Protein AF-A0A382SYB3-F1 (afdb_monomer_lite)

Foldseek 3Di:
DDDDDDDDDDCVACVPPVRVVVVVVVVVVQVVDPPDDDDDPVVVVVVCCVPPVPD

Organism: NCBI:txid408172

Radius of gyration: 14.93 Å; chains: 1; bounding box: 32×22×39 Å

InterPro domains:
  IPR011330 Glycoside hydrolase/deacetylase, beta/alpha-barrel [SSF88713] (2-52)

Structure (mmCIF, N/CA/C/O backbone):
data_AF-A0A382SYB3-F1
#
_entry.id   AF-A0A382SYB3-F1
#
loop_
_atom_site.group_PDB
_atom_site.id
_atom_site.type_symbol
_atom_site.label_atom_id
_atom_site.label_alt_id
_atom_site.label_comp_id
_atom_site.label_asym_id
_atom_site.label_entity_id
_atom_site.label_seq_id
_atom_site.pdbx_PDB_ins_code
_atom_site.Cartn_x
_atom_site.Cartn_y
_atom_site.Cartn_z
_atom_site.occupancy
_atom_site.B_iso_or_equiv
_atom_site.auth_seq_id
_atom_site.auth_comp_id
_atom_site.auth_asym_id
_atom_site.auth_atom_id
_atom_site.pdbx_PDB_model_num
ATOM 1 N N . HIS A 1 1 ? -16.414 5.439 -14.118 1.00 77.19 1 HIS A N 1
ATOM 2 C CA . HIS A 1 1 ? -15.626 4.270 -14.572 1.00 77.19 1 HIS A CA 1
ATOM 3 C C . HIS A 1 1 ? -14.573 3.920 -13.532 1.00 77.19 1 HIS A C 1
ATOM 5 O O . HIS A 1 1 ? -13.751 4.790 -13.253 1.00 77.19 1 HIS A O 1
ATOM 11 N N . PRO A 1 2 ? -14.576 2.697 -12.972 1.00 91.69 2 PRO A N 1
ATOM 12 C CA . PRO A 1 2 ? -13.506 2.233 -12.091 1.00 91.69 2 PRO A CA 1
ATOM 13 C C . PRO A 1 2 ? -12.147 2.282 -12.801 1.00 91.69 2 PRO A C 1
ATOM 15 O O . PRO A 1 2 ? -12.059 2.037 -14.008 1.00 91.69 2 PRO A O 1
ATOM 18 N N . LYS A 1 3 ? -11.094 2.632 -12.062 1.00 95.50 3 LYS A N 1
ATOM 19 C CA . LYS A 1 3 ? -9.705 2.710 -12.539 1.00 95.50 3 LYS A CA 1
ATOM 20 C C . LYS A 1 3 ? -8.773 2.113 -11.486 1.00 95.50 3 LYS A C 1
ATOM 22 O O . LYS A 1 3 ? -9.183 1.874 -10.355 1.00 95.50 3 LYS A O 1
ATOM 27 N N . MET A 1 4 ? -7.520 1.876 -11.866 1.00 97.38 4 MET A N 1
ATOM 28 C CA . MET A 1 4 ? -6.503 1.299 -10.985 1.00 97.38 4 MET A CA 1
ATOM 29 C C . MET A 1 4 ? -5.455 2.331 -10.555 1.00 97.38 4 MET A C 1
ATOM 31 O O . MET A 1 4 ? -5.126 3.243 -11.310 1.00 97.38 4 MET A O 1
ATOM 35 N N 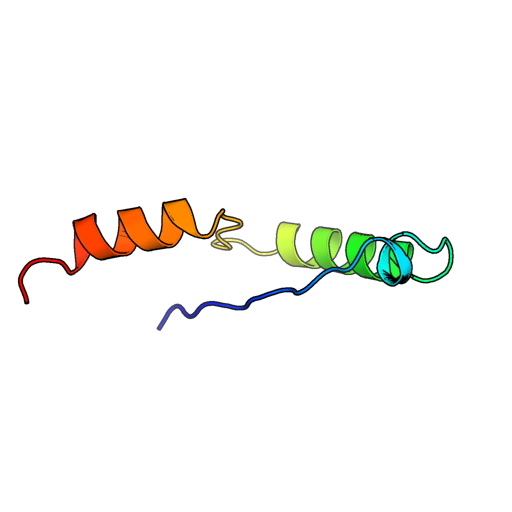. MET A 1 5 ? -4.877 2.128 -9.369 1.00 97.69 5 MET A N 1
ATOM 36 C CA . MET A 1 5 ? -3.724 2.869 -8.852 1.00 97.69 5 MET A CA 1
ATOM 37 C C . MET A 1 5 ? -2.648 1.873 -8.408 1.00 97.69 5 MET A C 1
ATOM 39 O O . MET A 1 5 ? -2.945 0.897 -7.725 1.00 97.69 5 MET A O 1
ATOM 43 N N . SER A 1 6 ? -1.390 2.109 -8.788 1.00 97.81 6 SER A N 1
ATOM 44 C CA . SER A 1 6 ? -0.245 1.316 -8.317 1.00 97.81 6 SER A CA 1
ATOM 45 C C . SER A 1 6 ? 0.523 2.067 -7.232 1.00 97.81 6 SER A C 1
ATOM 47 O O . SER A 1 6 ? 0.788 3.256 -7.380 1.00 97.81 6 SER A O 1
ATOM 49 N N . VAL A 1 7 ? 0.939 1.362 -6.177 1.00 96.88 7 VAL A N 1
ATOM 50 C CA . VAL A 1 7 ? 1.764 1.917 -5.092 1.00 96.88 7 VAL A CA 1
ATOM 51 C C . VAL A 1 7 ? 3.098 1.175 -5.048 1.00 96.88 7 VAL A C 1
ATOM 53 O O . VAL A 1 7 ? 3.159 0.003 -4.684 1.00 96.88 7 VAL A O 1
ATOM 56 N N . GLY A 1 8 ? 4.173 1.849 -5.463 1.00 97.00 8 GLY A N 1
ATOM 57 C CA . GLY A 1 8 ? 5.525 1.290 -5.476 1.00 97.00 8 GLY A CA 1
ATOM 58 C C . GLY A 1 8 ? 6.220 1.446 -4.125 1.00 97.00 8 GLY A C 1
ATOM 59 O O . GLY A 1 8 ? 6.376 2.561 -3.630 1.00 97.00 8 GLY A O 1
ATOM 60 N N . LEU A 1 9 ? 6.683 0.338 -3.545 1.00 97.88 9 LEU A N 1
ATOM 61 C CA . LEU A 1 9 ? 7.374 0.313 -2.256 1.00 97.88 9 LEU A CA 1
ATOM 62 C C . LEU A 1 9 ? 8.786 -0.259 -2.413 1.00 97.88 9 LEU A C 1
ATOM 64 O O . LEU A 1 9 ? 9.006 -1.206 -3.158 1.00 97.88 9 LEU A O 1
ATOM 68 N N . HIS A 1 10 ? 9.740 0.303 -1.673 1.00 98.19 10 HIS A N 1
ATOM 69 C CA . HIS A 1 10 ? 11.109 -0.208 -1.586 1.00 98.19 10 HIS A CA 1
ATOM 70 C C . HIS A 1 10 ? 11.491 -0.381 -0.119 1.00 98.19 10 HIS A C 1
ATOM 72 O O . HIS A 1 10 ? 11.398 0.587 0.641 1.00 98.19 10 HIS A O 1
ATOM 78 N N . CYS A 1 11 ? 11.990 -1.559 0.271 1.00 97.94 11 CYS A N 1
ATOM 79 C CA . CYS A 1 11 ? 12.301 -1.889 1.669 1.00 97.94 11 CYS A CA 1
ATOM 80 C C . CYS A 1 11 ? 13.223 -0.850 2.330 1.00 97.94 11 CYS A C 1
ATOM 82 O O . CYS A 1 11 ? 12.913 -0.342 3.404 1.00 97.94 11 CYS A O 1
ATOM 84 N N . ARG A 1 12 ? 14.292 -0.433 1.630 1.00 97.62 12 ARG A N 1
ATOM 85 C CA . ARG A 1 12 ? 15.271 0.558 2.125 1.00 97.62 12 ARG A CA 1
ATOM 86 C C . ARG A 1 12 ? 14.705 1.968 2.357 1.00 97.62 12 ARG A C 1
ATOM 88 O O . ARG A 1 12 ? 15.366 2.801 2.982 1.00 97.62 12 ARG A O 1
ATOM 95 N N . LEU A 1 13 ? 13.527 2.260 1.798 1.00 97.19 13 LEU A N 1
ATOM 96 C CA . LEU A 1 13 ? 12.865 3.560 1.893 1.00 97.19 13 LEU A CA 1
ATOM 97 C C . LEU A 1 13 ? 11.670 3.489 2.839 1.00 97.19 13 LEU A C 1
ATOM 99 O O . LEU A 1 13 ? 11.679 4.170 3.859 1.00 97.19 13 LEU A O 1
ATOM 103 N N . ILE A 1 14 ? 10.656 2.681 2.519 1.00 97.81 14 ILE A N 1
ATOM 104 C CA . ILE A 1 14 ? 9.406 2.675 3.289 1.00 97.81 14 ILE A CA 1
ATOM 105 C C . ILE A 1 14 ? 9.573 2.034 4.669 1.00 97.81 14 ILE A C 1
ATOM 107 O O . ILE A 1 14 ? 8.878 2.425 5.597 1.00 97.81 14 ILE A O 1
ATOM 111 N N . GLY A 1 15 ? 10.538 1.122 4.834 1.00 96.50 15 GLY A N 1
ATOM 112 C CA . GLY A 1 15 ? 10.825 0.484 6.121 1.00 96.50 15 GLY A CA 1
ATOM 113 C C . GLY A 1 15 ? 11.470 1.411 7.156 1.00 96.50 15 GLY A C 1
ATOM 114 O O . GLY A 1 15 ? 11.617 1.024 8.309 1.00 96.50 15 GLY A O 1
ATOM 115 N N . ARG A 1 16 ? 11.860 2.639 6.779 1.00 97.38 16 ARG A N 1
ATOM 116 C CA . ARG A 1 16 ? 12.421 3.606 7.732 1.00 97.38 16 ARG A CA 1
ATOM 117 C C . ARG A 1 16 ? 11.328 4.058 8.716 1.00 97.38 16 ARG A C 1
ATOM 119 O O . ARG A 1 16 ? 10.248 4.424 8.244 1.00 97.38 16 ARG A O 1
ATOM 126 N N . PRO A 1 17 ? 11.601 4.152 10.033 1.00 96.50 17 PRO A N 1
ATOM 127 C CA . PRO A 1 17 ? 10.594 4.527 11.035 1.00 96.50 17 PRO A CA 1
ATOM 128 C C . PRO A 1 17 ? 9.840 5.828 10.716 1.00 96.50 17 PRO A C 1
ATOM 130 O O . PRO A 1 17 ? 8.621 5.887 10.835 1.00 96.50 17 PRO A O 1
ATOM 133 N N . GLY A 1 18 ? 10.535 6.849 10.201 1.00 95.94 18 GLY A N 1
ATOM 134 C CA . GLY A 1 18 ? 9.902 8.114 9.805 1.00 95.94 18 GLY A CA 1
ATOM 135 C C . GLY A 1 18 ? 9.029 8.043 8.542 1.00 95.94 18 GLY A C 1
ATOM 136 O O . GLY A 1 18 ? 8.278 8.974 8.273 1.00 95.94 18 GLY A O 1
ATOM 137 N N . ARG A 1 19 ? 9.117 6.968 7.747 1.00 96.75 19 ARG A N 1
ATOM 138 C CA . ARG A 1 19 ? 8.389 6.812 6.473 1.00 96.75 19 ARG A CA 1
ATOM 139 C C . ARG A 1 19 ? 7.264 5.788 6.542 1.00 96.75 19 ARG A C 1
ATOM 141 O O . ARG A 1 19 ? 6.248 5.988 5.889 1.00 96.75 19 ARG A O 1
ATOM 148 N N . ILE A 1 20 ? 7.384 4.737 7.351 1.00 97.94 20 ILE A N 1
ATOM 149 C CA . ILE A 1 20 ? 6.349 3.693 7.435 1.00 97.94 20 ILE A CA 1
ATOM 150 C C . ILE A 1 20 ? 4.990 4.237 7.906 1.00 97.94 20 ILE A C 1
ATOM 152 O O . ILE A 1 20 ? 3.937 3.740 7.507 1.00 97.94 20 ILE A O 1
ATOM 156 N N . GLN A 1 21 ? 4.996 5.315 8.695 1.00 97.69 21 GLN A N 1
ATOM 157 C CA . GLN A 1 21 ? 3.779 5.949 9.193 1.00 97.69 21 GLN A CA 1
ATOM 158 C C . GLN A 1 21 ? 2.876 6.487 8.070 1.00 97.69 21 GLN A C 1
ATOM 160 O O . GLN A 1 21 ? 1.654 6.493 8.234 1.00 97.69 21 GLN A O 1
ATOM 165 N N . SER A 1 22 ? 3.437 6.926 6.934 1.00 96.81 22 SER A N 1
ATOM 166 C CA . S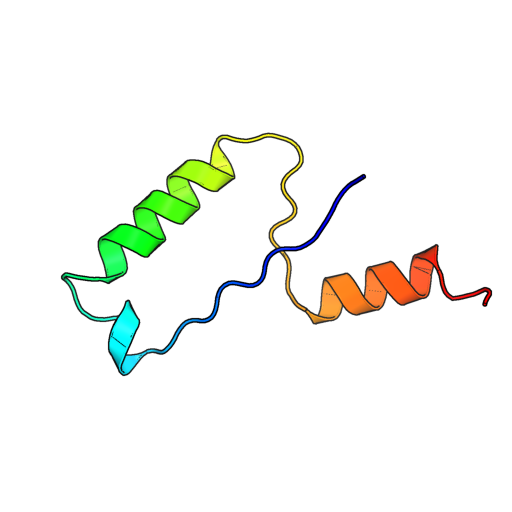ER A 1 22 ? 2.626 7.390 5.801 1.00 96.81 22 SER A CA 1
ATOM 167 C C . SER A 1 22 ? 1.915 6.232 5.105 1.00 96.81 22 SER A C 1
ATOM 169 O O . SER A 1 22 ? 0.740 6.366 4.773 1.00 96.81 22 SER A O 1
ATOM 171 N N . LEU A 1 23 ? 2.573 5.074 4.970 1.00 97.50 23 LEU A N 1
ATOM 172 C CA . LEU A 1 23 ? 1.945 3.860 4.446 1.00 97.50 23 LEU A CA 1
ATOM 173 C C . LEU A 1 23 ? 0.789 3.411 5.344 1.00 97.50 23 LEU A C 1
ATOM 175 O O . LEU A 1 23 ? -0.287 3.112 4.836 1.00 97.50 23 LEU A O 1
ATOM 179 N N . LYS A 1 24 ? 0.976 3.429 6.670 1.00 97.06 24 LYS A N 1
ATOM 180 C CA . LYS A 1 24 ? -0.100 3.104 7.618 1.00 97.06 24 LYS A CA 1
ATOM 181 C C . LYS A 1 24 ? -1.302 4.038 7.446 1.00 97.06 24 LYS A C 1
ATOM 183 O O . LYS A 1 24 ? -2.410 3.560 7.252 1.00 97.06 24 LYS A O 1
ATOM 188 N N . LYS A 1 25 ? -1.072 5.356 7.419 1.00 97.81 25 LYS A N 1
ATOM 189 C CA . LYS A 1 25 ? -2.138 6.352 7.203 1.00 97.81 25 LYS A CA 1
ATOM 190 C C . LYS A 1 25 ? -2.863 6.159 5.868 1.00 97.8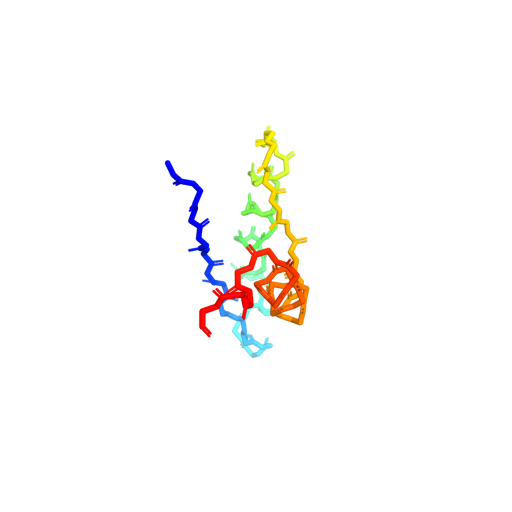1 25 LYS A C 1
ATOM 192 O O . LYS A 1 25 ? -4.071 6.351 5.805 1.00 97.81 25 LYS A O 1
ATOM 197 N N . PHE A 1 26 ? -2.139 5.787 4.812 1.00 97.75 26 PHE A N 1
ATOM 198 C CA . PHE A 1 26 ? -2.735 5.483 3.513 1.00 97.75 26 PHE A CA 1
ATOM 199 C C . PHE A 1 26 ? -3.640 4.249 3.576 1.00 97.75 26 PHE A C 1
ATOM 201 O O . PHE A 1 26 ? -4.762 4.299 3.081 1.00 97.75 26 PHE A O 1
ATOM 208 N N . LEU A 1 27 ? -3.194 3.170 4.226 1.00 96.88 27 LEU A N 1
ATOM 209 C CA . LEU A 1 27 ? -4.024 1.979 4.424 1.00 96.88 27 LEU A CA 1
ATOM 210 C C . LEU A 1 27 ? -5.266 2.301 5.267 1.00 96.88 27 LEU A C 1
ATOM 212 O O . LEU A 1 27 ? -6.371 1.953 4.862 1.00 96.88 27 LEU A O 1
ATOM 216 N N . ASP A 1 28 ? -5.104 3.042 6.366 1.00 97.88 28 ASP A N 1
ATOM 217 C CA . ASP A 1 28 ? -6.217 3.491 7.215 1.00 97.88 28 ASP A CA 1
ATOM 218 C C . ASP A 1 28 ? -7.223 4.362 6.443 1.00 97.88 28 ASP A C 1
ATOM 220 O O . ASP A 1 28 ? -8.415 4.341 6.738 1.00 97.88 28 ASP A O 1
ATOM 224 N N . TYR A 1 29 ? -6.756 5.157 5.475 1.00 98.06 29 TYR A N 1
ATOM 225 C CA . TYR A 1 29 ? -7.610 5.962 4.603 1.00 98.06 29 TYR A CA 1
ATOM 226 C C . TYR A 1 29 ? -8.381 5.080 3.619 1.00 98.06 29 TYR A C 1
ATOM 228 O O . TYR A 1 29 ? -9.606 5.135 3.584 1.00 98.06 29 TYR A O 1
ATOM 236 N N . VAL A 1 30 ? -7.684 4.224 2.866 1.00 97.50 30 VAL A N 1
ATOM 237 C CA . VAL A 1 30 ? -8.302 3.375 1.838 1.00 97.50 30 VAL A CA 1
ATOM 238 C C . VAL A 1 30 ? -9.334 2.419 2.437 1.00 97.50 30 VAL A C 1
ATOM 240 O O . VAL A 1 30 ? -10.405 2.251 1.862 1.00 97.50 30 VAL A O 1
ATOM 243 N N . LEU A 1 31 ? -9.055 1.848 3.613 1.00 96.44 31 LEU A N 1
ATOM 244 C CA . LEU A 1 31 ? -9.963 0.920 4.295 1.00 96.44 31 LEU A CA 1
ATOM 245 C C . LEU A 1 31 ? -11.268 1.569 4.790 1.00 96.44 31 LEU A C 1
ATOM 247 O O . LEU A 1 31 ? -12.203 0.850 5.130 1.00 96.44 31 LEU A O 1
ATOM 251 N N . LYS A 1 32 ? -11.361 2.906 4.832 1.00 97.69 32 LYS A N 1
ATOM 252 C CA . LYS A 1 32 ? -12.602 3.625 5.181 1.00 97.69 32 LYS A CA 1
ATOM 253 C C . LYS A 1 32 ? -13.549 3.801 3.997 1.00 97.69 32 LYS A C 1
ATOM 255 O O . LYS A 1 32 ? -14.709 4.149 4.205 1.00 97.69 32 LYS A O 1
ATOM 260 N N . HIS A 1 33 ? -13.069 3.605 2.774 1.00 96.56 33 HIS A N 1
ATOM 261 C CA . HIS A 1 33 ? -13.879 3.747 1.573 1.00 96.56 33 HIS A CA 1
ATOM 262 C C . HIS A 1 33 ? -14.485 2.401 1.176 1.00 96.56 33 HIS A C 1
ATOM 264 O O . HIS A 1 33 ? -13.814 1.370 1.190 1.00 96.56 33 HIS A O 1
ATOM 270 N N . GLN A 1 34 ? -15.765 2.418 0.808 1.00 95.38 34 GLN A N 1
ATOM 271 C CA . GLN A 1 34 ? -16.423 1.251 0.231 1.00 95.38 34 GLN A CA 1
ATOM 272 C C . GLN A 1 34 ? -15.959 1.035 -1.216 1.00 95.38 34 GLN A C 1
ATOM 274 O O . GLN A 1 34 ? -15.448 1.951 -1.859 1.00 95.38 34 GLN A O 1
ATOM 279 N N . GLU A 1 35 ? -16.121 -0.196 -1.707 1.00 95.50 35 GLU A N 1
ATOM 280 C CA . GLU A 1 35 ? -15.853 -0.576 -3.104 1.00 95.50 35 GLU A CA 1
ATOM 281 C C . GLU A 1 35 ? -14.391 -0.409 -3.568 1.0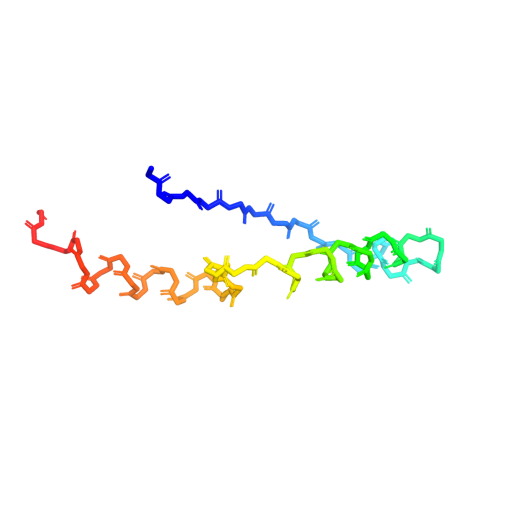0 95.50 35 GLU A C 1
ATOM 283 O O . GLU A 1 35 ? -14.110 -0.340 -4.766 1.00 95.50 35 GLU A O 1
ATOM 288 N N . VAL A 1 36 ? -13.426 -0.407 -2.639 1.00 97.00 36 VAL A N 1
ATOM 289 C CA . VAL A 1 36 ? -12.000 -0.447 -2.991 1.00 97.00 36 VAL A CA 1
ATOM 290 C C . VAL A 1 36 ? -11.484 -1.881 -3.054 1.00 97.00 36 VAL A C 1
ATOM 292 O O . VAL A 1 36 ? -11.522 -2.626 -2.076 1.00 97.00 36 VAL A O 1
ATOM 295 N N . TRP A 1 37 ? -10.914 -2.251 -4.201 1.00 97.12 37 TRP A N 1
ATOM 296 C CA . TRP A 1 37 ? -10.298 -3.558 -4.401 1.00 97.12 37 TRP A CA 1
ATOM 297 C C . TRP A 1 37 ? -8.778 -3.517 -4.189 1.00 97.12 37 TRP A C 1
ATOM 299 O O . TRP A 1 37 ? -8.015 -3.140 -5.080 1.00 97.12 37 TRP A O 1
ATOM 309 N N . ILE A 1 38 ? -8.322 -3.940 -3.005 1.00 96.81 38 ILE A N 1
ATOM 310 C CA . ILE A 1 38 ? -6.895 -4.169 -2.726 1.00 96.81 38 ILE A CA 1
ATOM 311 C C . ILE A 1 38 ? -6.531 -5.572 -3.218 1.00 96.81 38 ILE A C 1
ATOM 313 O O . ILE A 1 38 ? -7.008 -6.568 -2.678 1.00 96.81 38 ILE A O 1
ATOM 317 N N . CYS A 1 39 ? -5.690 -5.662 -4.246 1.00 96.81 39 CYS A N 1
ATOM 318 C CA . CYS A 1 39 ? -5.423 -6.923 -4.933 1.00 96.81 39 CYS A CA 1
ATOM 319 C C . CYS A 1 39 ? -3.970 -7.086 -5.374 1.00 96.81 39 CYS A C 1
ATOM 321 O O . CYS A 1 39 ? -3.196 -6.126 -5.457 1.00 96.81 39 CYS A O 1
ATOM 323 N N . LYS A 1 40 ? -3.590 -8.331 -5.680 1.00 98.06 40 LYS A N 1
ATOM 324 C CA . LYS A 1 40 ? -2.315 -8.624 -6.335 1.00 98.06 40 LYS A CA 1
ATOM 325 C C . LYS A 1 40 ? -2.459 -8.380 -7.835 1.00 98.06 40 LYS A C 1
ATOM 327 O O . LYS A 1 40 ? -3.533 -8.537 -8.410 1.00 98.06 40 LYS A O 1
ATOM 332 N N . ARG A 1 41 ? -1.341 -8.104 -8.513 1.00 98.00 41 ARG A N 1
ATOM 333 C CA . ARG A 1 41 ? -1.334 -7.918 -9.979 1.00 98.00 41 ARG A CA 1
ATOM 334 C C . ARG A 1 41 ? -1.880 -9.140 -10.735 1.00 98.00 41 ARG A C 1
ATOM 336 O O . ARG A 1 41 ? -2.520 -8.973 -11.765 1.00 98.00 41 ARG A O 1
ATOM 343 N N . ILE A 1 42 ? -1.670 -10.349 -10.206 1.00 98.12 42 ILE A N 1
ATOM 344 C CA . ILE A 1 42 ? -2.200 -11.590 -10.794 1.00 98.12 42 ILE A CA 1
ATOM 345 C C . ILE A 1 42 ? -3.732 -11.662 -10.743 1.00 98.12 42 ILE A C 1
ATOM 347 O O . ILE A 1 42 ? -4.344 -12.222 -11.647 1.00 98.12 42 ILE A O 1
ATOM 351 N N . ASP A 1 43 ? -4.362 -11.068 -9.729 1.00 98.12 43 ASP A N 1
ATOM 352 C CA . ASP A 1 43 ? -5.820 -11.066 -9.606 1.00 98.12 43 ASP A CA 1
ATOM 353 C C . ASP A 1 43 ? -6.438 -10.111 -10.632 1.00 98.12 43 ASP A C 1
ATOM 355 O O . ASP A 1 43 ? -7.440 -10.450 -11.257 1.00 98.12 43 ASP A O 1
ATOM 359 N N . ILE A 1 44 ? -5.785 -8.969 -10.888 1.00 97.00 44 ILE A N 1
ATOM 360 C CA . ILE A 1 44 ? -6.143 -8.052 -11.983 1.00 97.00 44 ILE A CA 1
ATOM 361 C C . ILE A 1 44 ? -6.038 -8.771 -13.330 1.00 97.00 44 ILE A C 1
ATOM 363 O O . ILE A 1 44 ? -6.970 -8.707 -14.124 1.00 97.00 44 ILE A O 1
ATOM 367 N N . ALA A 1 45 ? -4.940 -9.495 -13.577 1.00 96.44 45 ALA A N 1
ATOM 368 C CA . ALA A 1 45 ? -4.762 -10.249 -14.818 1.00 96.44 45 ALA A CA 1
ATOM 369 C C . ALA A 1 45 ? -5.870 -11.298 -15.014 1.00 96.44 45 ALA A C 1
ATOM 371 O O . ALA A 1 45 ? -6.489 -11.351 -16.075 1.00 96.44 45 ALA A O 1
ATOM 372 N N . LYS A 1 46 ? -6.182 -12.081 -13.972 1.00 96.88 46 LYS A N 1
ATOM 373 C CA . LYS A 1 46 ? -7.288 -13.053 -13.991 1.00 96.88 46 LYS A CA 1
ATOM 374 C C . LYS A 1 46 ? -8.643 -12.386 -14.217 1.00 96.88 46 LYS A C 1
ATOM 376 O O . LYS A 1 46 ? -9.446 -12.906 -14.982 1.00 96.88 46 LYS A O 1
ATOM 381 N N . HIS A 1 47 ? -8.899 -11.248 -13.571 1.00 95.94 47 HIS A N 1
ATOM 382 C CA . HIS A 1 47 ? -10.116 -10.470 -13.789 1.00 95.94 47 HIS A CA 1
ATOM 383 C C . HIS A 1 47 ? -10.216 -10.004 -15.245 1.00 95.94 47 HIS A C 1
ATOM 385 O O . HIS A 1 47 ? -11.288 -10.096 -15.835 1.00 95.94 47 HIS A O 1
ATOM 391 N N . TRP A 1 48 ? -9.111 -9.556 -15.840 1.00 95.62 48 TRP A N 1
ATOM 392 C CA . TRP A 1 48 ? -9.114 -9.089 -17.220 1.00 95.62 48 TRP A CA 1
ATOM 393 C C . TRP A 1 48 ? -9.398 -10.220 -18.206 1.00 95.62 48 TRP A C 1
ATOM 395 O O . TRP A 1 48 ? -10.319 -10.114 -19.007 1.00 95.62 48 TRP A O 1
ATOM 405 N N . ILE A 1 49 ? -8.687 -11.345 -18.070 1.00 95.69 49 ILE A N 1
ATOM 406 C CA . ILE A 1 49 ? -8.915 -12.546 -18.885 1.00 95.69 49 ILE A CA 1
ATOM 407 C C . ILE A 1 49 ? -10.353 -13.043 -18.715 1.00 95.69 49 ILE A C 1
ATOM 409 O O . ILE A 1 49 ? -10.999 -13.397 -19.686 1.00 95.69 49 ILE A O 1
ATOM 413 N N . LYS A 1 50 ? -10.903 -13.054 -17.500 1.00 95.69 50 LYS A N 1
ATOM 414 C CA . LYS A 1 50 ? -12.262 -13.564 -17.280 1.00 95.69 50 LYS A CA 1
ATOM 415 C C . LYS A 1 50 ? -13.357 -12.692 -17.909 1.00 95.69 50 LYS A C 1
ATO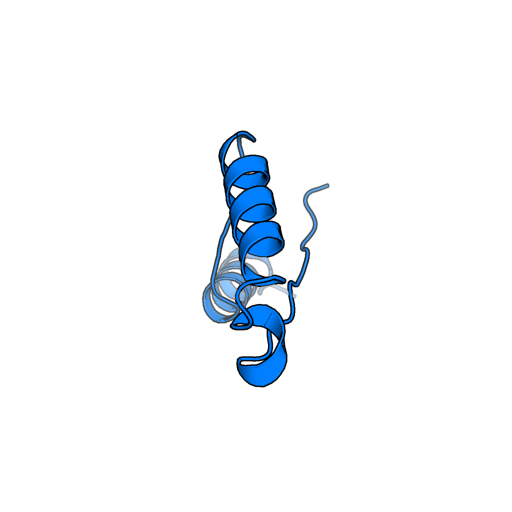M 417 O O . LYS A 1 50 ? -14.374 -13.237 -18.313 1.00 95.69 50 LYS A O 1
ATOM 422 N N . ASN A 1 51 ? -13.196 -11.369 -17.920 1.00 95.00 51 ASN A N 1
ATOM 423 C CA . ASN A 1 51 ? -14.286 -10.444 -18.269 1.00 95.00 51 ASN A CA 1
ATOM 424 C C . ASN A 1 51 ? -14.098 -9.739 -19.622 1.00 95.00 51 ASN A C 1
ATOM 426 O O . ASN A 1 51 ? -15.038 -9.114 -20.100 1.00 95.00 51 ASN A O 1
ATOM 430 N N . TYR A 1 52 ? -12.900 -9.801 -20.211 1.00 93.12 52 TYR A N 1
ATOM 431 C CA . TYR A 1 52 ? -12.534 -9.049 -21.417 1.00 93.12 52 TYR A CA 1
ATOM 432 C C . TYR A 1 52 ? -11.66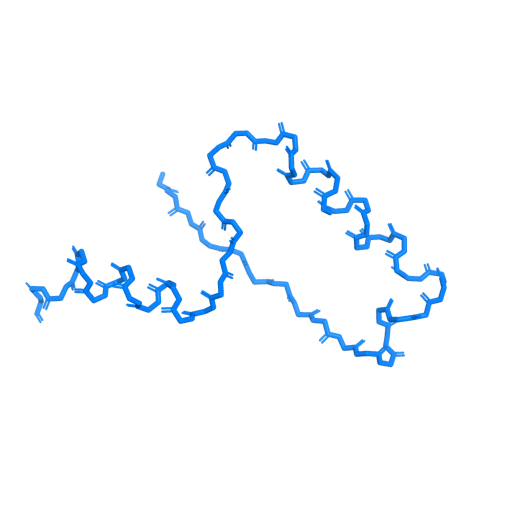4 -9.865 -22.394 1.00 93.12 52 TYR A C 1
ATOM 434 O O . TYR A 1 52 ? -10.919 -9.274 -23.171 1.00 93.12 52 TYR A O 1
ATOM 442 N N . SER A 1 53 ? -11.687 -11.203 -22.328 1.00 80.81 53 SER A N 1
ATOM 443 C CA . SER A 1 53 ? -10.899 -12.060 -23.235 1.00 80.81 53 SER A CA 1
ATOM 444 C C . SER A 1 53 ? -11.530 -12.289 -24.604 1.00 80.81 53 SER A C 1
ATOM 446 O O . SER A 1 53 ? -10.819 -12.732 -25.497 1.00 80.81 53 SER A O 1
ATOM 448 N N . ASP A 1 54 ? -12.809 -11.961 -24.789 1.00 74.19 54 ASP A N 1
ATOM 449 C CA . ASP A 1 54 ? -13.513 -12.120 -26.069 1.00 74.19 54 ASP A CA 1
ATOM 450 C C . ASP A 1 54 ? -13.209 -10.976 -27.065 1.00 74.19 54 ASP A C 1
ATOM 452 O O . ASP A 1 54 ? -14.106 -10.473 -27.743 1.00 74.19 54 ASP A O 1
ATOM 456 N N . ILE A 1 55 ? -11.945 -10.537 -27.131 1.00 56.75 55 ILE A N 1
ATOM 457 C CA . ILE A 1 55 ? -11.426 -9.604 -28.148 1.00 56.75 55 ILE A CA 1
ATOM 458 C C . ILE A 1 55 ? -10.470 -10.355 -29.069 1.00 56.75 55 ILE A C 1
ATOM 460 O O . ILE A 1 55 ? -9.534 -10.994 -28.536 1.00 56.75 55 ILE A O 1
#

pLDDT: mean 95.06, std 6.96, range [56.75, 98.19]

Secondary structure (DSSP, 8-state):
----------HHHHTSHHHHHHHHHHHHHHTTSTT-----HHHHHHHHHHHH---

Sequence (55 aa):
HPKMMSVGLHCRLIGRPGRIQSLKKFLDYVLKHQEVWICKRIDIAKHWIKNYSDI